Protein AF-A0A4V0XSJ4-F1 (afdb_monomer)

pLDDT: mean 84.78, std 9.89, range [51.81, 94.06]

Secondary structure (DSSP, 8-state):
-GGGHHHHHHHHHHHHHHHHHHHHHHHHHHTS---HHHHHHHHHHHHHHHHHHHHHHHHHHHHHHHHHHHHHHHHHHHHHHHHHHHTT--

Structure (mmCIF, N/CA/C/O backbone):
data_AF-A0A4V0XSJ4-F1
#
_entry.id   AF-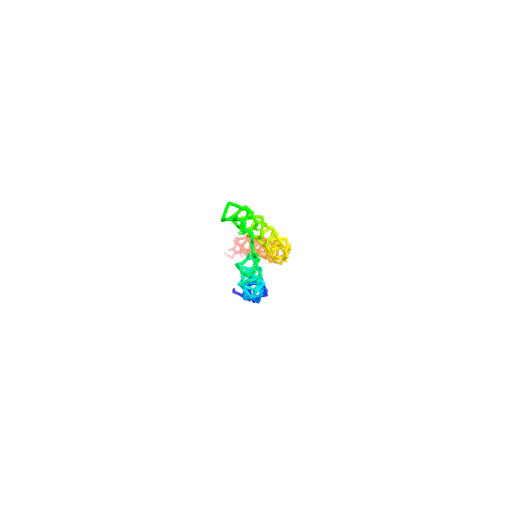A0A4V0XSJ4-F1
#
loop_
_atom_site.group_PDB
_atom_site.id
_atom_site.type_symbol
_atom_site.label_atom_id
_atom_site.label_alt_id
_atom_site.label_comp_id
_atom_site.label_asym_id
_atom_site.label_entity_id
_atom_site.label_seq_id
_atom_site.pdbx_PDB_ins_code
_atom_site.Cartn_x
_atom_site.Cartn_y
_atom_site.Cartn_z
_atom_site.occupancy
_atom_site.B_iso_or_equiv
_atom_site.auth_seq_id
_atom_site.auth_comp_id
_atom_site.auth_asym_id
_atom_site.auth_atom_id
_atom_site.pdbx_PDB_model_num
ATOM 1 N N . MET A 1 1 ? 2.204 -2.743 -21.070 1.00 52.97 1 MET A N 1
ATOM 2 C CA . MET A 1 1 ? 1.277 -3.192 -19.995 1.00 52.97 1 MET A CA 1
ATOM 3 C C . MET A 1 1 ? 1.845 -4.280 -19.074 1.00 52.97 1 MET A C 1
ATOM 5 O O .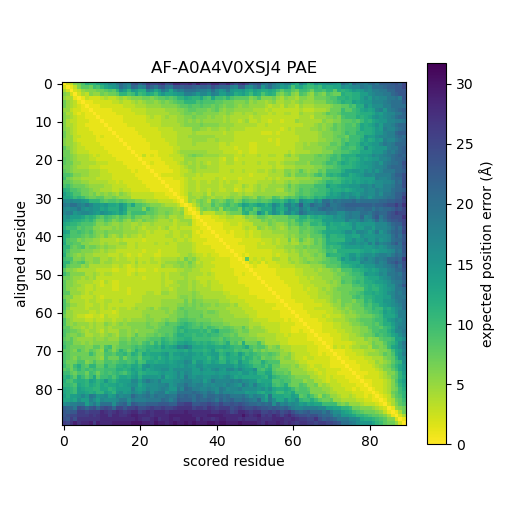 MET A 1 1 ? 1.468 -4.318 -17.911 1.00 52.97 1 MET A O 1
ATOM 9 N N . ARG A 1 2 ? 2.740 -5.173 -19.534 1.00 60.59 2 ARG A N 1
ATOM 10 C CA . ARG A 1 2 ? 3.218 -6.328 -18.740 1.00 60.59 2 ARG A CA 1
ATOM 11 C C . ARG A 1 2 ? 3.999 -5.938 -17.467 1.00 60.59 2 ARG A C 1
ATOM 13 O O . ARG A 1 2 ? 3.863 -6.619 -16.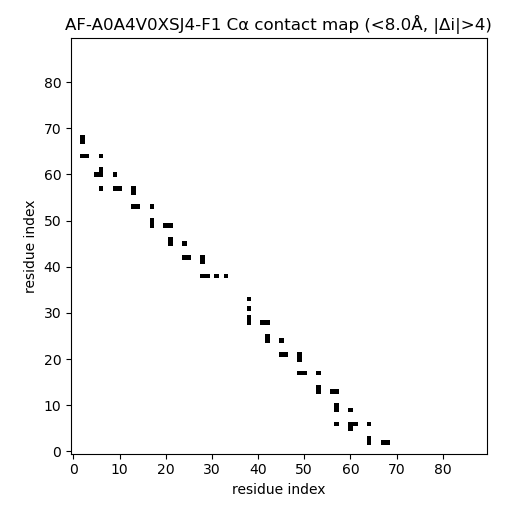459 1.00 60.59 2 ARG A O 1
ATOM 20 N N . HIS A 1 3 ? 4.712 -4.809 -17.484 1.00 65.69 3 HIS A N 1
ATOM 21 C CA . HIS A 1 3 ? 5.506 -4.299 -16.350 1.00 65.69 3 HIS A CA 1
ATOM 22 C C . HIS A 1 3 ? 4.674 -3.739 -15.186 1.00 65.69 3 HIS A C 1
ATOM 24 O O . HIS A 1 3 ? 5.180 -3.648 -14.075 1.00 65.69 3 HIS A O 1
ATOM 30 N N . PHE A 1 4 ? 3.397 -3.418 -15.419 1.00 72.94 4 PHE A N 1
ATOM 31 C CA . PHE A 1 4 ? 2.497 -2.881 -14.392 1.00 72.94 4 PHE A CA 1
ATOM 32 C C . PHE A 1 4 ? 1.586 -3.941 -13.767 1.00 72.94 4 PHE A C 1
ATOM 34 O O . PHE A 1 4 ? 0.923 -3.663 -12.776 1.00 72.94 4 PHE A O 1
ATOM 41 N N . LYS A 1 5 ? 1.563 -5.172 -14.299 1.00 78.25 5 LYS A N 1
ATOM 42 C CA . LYS A 1 5 ? 0.703 -6.240 -13.764 1.00 78.25 5 LYS A CA 1
ATOM 43 C C . LYS A 1 5 ? 1.056 -6.581 -12.317 1.00 78.25 5 LYS A C 1
ATOM 45 O O . LYS A 1 5 ? 0.168 -6.706 -11.488 1.00 78.25 5 LYS A O 1
ATOM 50 N N . LEU A 1 6 ? 2.350 -6.689 -12.018 1.00 79.88 6 LEU A N 1
ATOM 51 C CA . LEU A 1 6 ? 2.843 -7.039 -10.688 1.00 79.88 6 LEU A CA 1
ATOM 52 C C . LEU A 1 6 ? 2.497 -5.977 -9.623 1.00 79.88 6 LEU A C 1
ATOM 54 O O . LEU A 1 6 ? 1.878 -6.350 -8.628 1.00 79.88 6 LEU A O 1
ATOM 58 N N . PRO A 1 7 ? 2.793 -4.671 -9.818 1.00 84.19 7 PRO A N 1
ATOM 59 C CA . PRO A 1 7 ? 2.377 -3.652 -8.856 1.00 84.19 7 PRO A CA 1
ATOM 60 C C . PRO A 1 7 ? 0.853 -3.518 -8.763 1.00 84.19 7 PRO A C 1
ATOM 62 O O . PRO A 1 7 ? 0.349 -3.309 -7.664 1.00 84.19 7 PRO A O 1
ATOM 65 N N . LEU A 1 8 ? 0.097 -3.698 -9.855 1.00 86.62 8 LEU A N 1
ATOM 66 C CA . LEU A 1 8 ? -1.372 -3.661 -9.811 1.00 86.62 8 LEU A CA 1
ATOM 67 C C . LEU A 1 8 ? -1.961 -4.805 -8.978 1.00 86.62 8 LEU A C 1
ATOM 69 O O . LEU A 1 8 ? -2.822 -4.559 -8.139 1.00 86.62 8 LEU A O 1
ATOM 73 N N . ILE A 1 9 ? -1.480 -6.036 -9.168 1.00 88.69 9 ILE A N 1
ATOM 74 C CA . ILE A 1 9 ? -1.925 -7.199 -8.387 1.00 88.69 9 ILE A CA 1
ATOM 75 C C . ILE A 1 9 ? -1.553 -7.024 -6.913 1.00 88.69 9 ILE A C 1
ATOM 77 O O . ILE A 1 9 ? -2.401 -7.225 -6.048 1.00 88.69 9 ILE A O 1
ATOM 81 N N . ALA A 1 10 ? -0.319 -6.598 -6.623 1.00 86.88 10 ALA A N 1
ATOM 82 C CA . ALA A 1 10 ? 0.110 -6.317 -5.255 1.00 86.88 10 ALA A CA 1
ATOM 8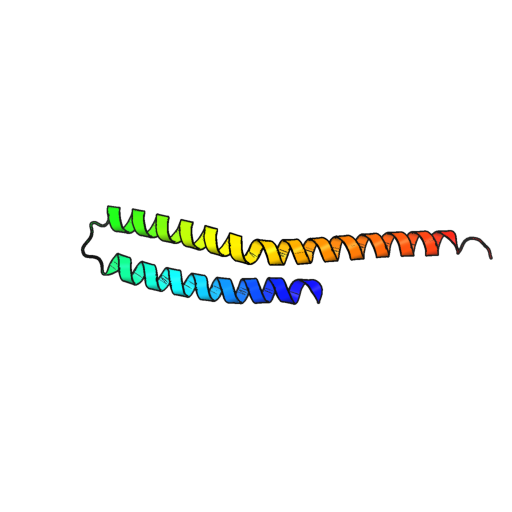3 C C . ALA A 1 10 ? -0.783 -5.252 -4.600 1.00 86.88 10 ALA A C 1
ATOM 85 O O . ALA A 1 10 ? -1.265 -5.452 -3.490 1.00 86.88 10 ALA A O 1
ATOM 86 N N . THR A 1 11 ? -1.077 -4.165 -5.320 1.00 90.00 11 THR A N 1
ATOM 87 C CA . THR A 1 11 ? -1.975 -3.099 -4.852 1.00 90.00 11 THR A CA 1
ATOM 88 C C . THR A 1 11 ? -3.371 -3.644 -4.555 1.00 90.00 11 THR A C 1
ATOM 90 O O . THR A 1 11 ? -3.901 -3.385 -3.481 1.00 90.00 11 THR A O 1
ATOM 93 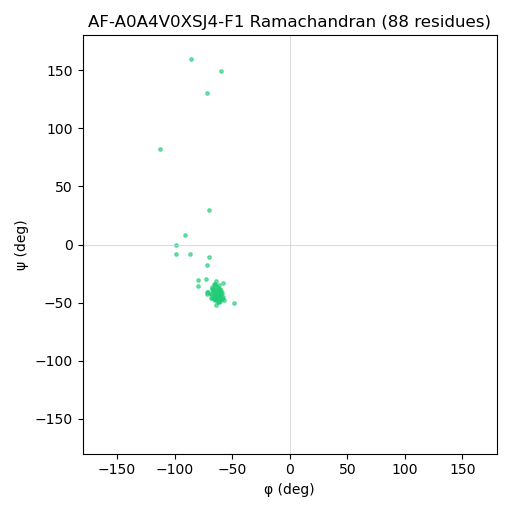N N . ALA A 1 12 ? -3.947 -4.447 -5.456 1.00 91.12 12 ALA A N 1
ATOM 94 C CA . ALA A 1 12 ? -5.275 -5.031 -5.271 1.00 91.12 12 ALA A CA 1
ATOM 95 C C . ALA A 1 12 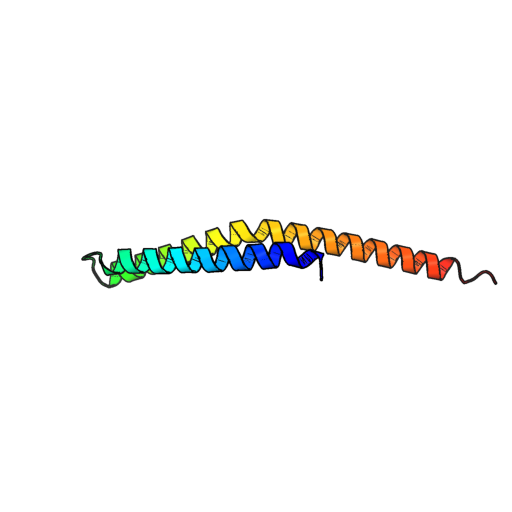? -5.343 -5.952 -4.040 1.00 91.12 12 ALA A C 1
ATOM 97 O O . ALA A 1 12 ? -6.255 -5.822 -3.226 1.00 91.12 12 ALA A O 1
ATOM 98 N N . ILE A 1 13 ? -4.359 -6.841 -3.868 1.00 92.50 13 ILE A N 1
ATOM 99 C CA . ILE A 1 13 ? -4.292 -7.755 -2.717 1.00 92.50 13 ILE A CA 1
ATOM 100 C C . ILE A 1 13 ? -4.156 -6.965 -1.413 1.00 92.50 13 ILE A C 1
ATOM 102 O O . ILE A 1 13 ? -4.917 -7.186 -0.472 1.00 92.50 13 ILE A O 1
ATOM 106 N N . VAL A 1 14 ? -3.212 -6.021 -1.359 1.00 91.88 14 VAL A N 1
ATOM 107 C CA . VAL A 1 14 ? -2.972 -5.210 -0.158 1.00 91.88 14 VAL A CA 1
ATOM 108 C C . VAL A 1 14 ? -4.200 -4.368 0.182 1.00 91.88 14 VAL A C 1
ATOM 110 O O . VAL A 1 14 ? -4.538 -4.248 1.354 1.00 91.88 14 VAL A O 1
ATOM 113 N N . PHE A 1 15 ? -4.909 -3.838 -0.815 1.00 92.00 15 PHE A N 1
ATOM 114 C CA . PHE A 1 15 ? -6.121 -3.055 -0.594 1.00 92.00 15 PHE A CA 1
ATOM 115 C C . PHE A 1 15 ? -7.251 -3.891 0.019 1.00 92.00 15 PHE A C 1
ATOM 117 O O . PHE A 1 15 ? -7.872 -3.466 0.992 1.00 92.00 15 PHE A O 1
ATOM 124 N N . VAL A 1 16 ? -7.475 -5.112 -0.478 1.00 93.88 16 VAL A N 1
ATOM 125 C CA . VAL A 1 16 ? -8.461 -6.040 0.106 1.00 93.88 16 VAL A CA 1
ATOM 126 C C . VAL A 1 16 ? -8.099 -6.386 1.553 1.00 93.88 16 VAL A C 1
ATOM 128 O O . VAL A 1 16 ? -8.962 -6.345 2.432 1.00 93.88 16 VAL A O 1
ATOM 131 N N . LEU A 1 17 ? -6.822 -6.668 1.829 1.00 92.62 17 LEU A N 1
ATOM 132 C CA . LEU A 1 17 ? -6.349 -6.932 3.191 1.00 92.62 17 LEU A CA 1
ATOM 133 C C . LEU A 1 17 ? -6.513 -5.709 4.104 1.00 92.62 17 LEU A C 1
ATOM 135 O O . LEU A 1 17 ? -6.951 -5.854 5.244 1.00 92.62 17 LEU A O 1
ATOM 139 N N . ALA A 1 18 ? -6.217 -4.508 3.606 1.00 91.50 18 ALA A N 1
ATOM 140 C CA . ALA A 1 18 ? -6.368 -3.260 4.347 1.00 91.50 18 ALA A CA 1
ATOM 141 C C . ALA A 1 18 ? -7.824 -2.994 4.738 1.00 91.50 18 ALA A C 1
ATOM 143 O O . ALA A 1 18 ? -8.088 -2.626 5.881 1.00 91.50 18 ALA A O 1
ATOM 144 N N . ILE A 1 19 ? -8.768 -3.240 3.823 1.00 92.25 19 ILE A N 1
ATOM 145 C CA . ILE A 1 19 ? -10.203 -3.168 4.120 1.00 92.25 19 ILE A CA 1
ATOM 146 C C . ILE A 1 19 ? -10.563 -4.184 5.206 1.00 92.25 19 ILE A C 1
ATOM 148 O O . ILE A 1 19 ? -11.222 -3.821 6.177 1.00 92.25 19 ILE A O 1
ATOM 152 N N . GLY A 1 20 ? -10.096 -5.432 5.089 1.00 92.44 20 GLY A N 1
ATOM 153 C CA . GLY A 1 20 ? -10.346 -6.469 6.094 1.00 92.44 20 GLY A CA 1
ATOM 154 C C . GLY A 1 20 ? -9.860 -6.072 7.492 1.00 92.44 20 GLY A C 1
ATOM 155 O O . GLY A 1 20 ? -10.617 -6.157 8.461 1.00 92.44 20 GLY A O 1
ATOM 156 N N . VAL A 1 21 ? -8.626 -5.571 7.594 1.00 92.12 21 VAL A N 1
ATOM 157 C CA . VAL A 1 21 ? -8.042 -5.085 8.856 1.00 92.12 21 VAL A CA 1
ATOM 158 C C . VAL A 1 21 ? -8.784 -3.854 9.377 1.00 92.12 21 VAL A C 1
ATOM 160 O O . VAL A 1 21 ? -9.077 -3.785 10.570 1.00 92.12 21 VAL A O 1
ATOM 163 N N . GLY A 1 22 ? -9.127 -2.907 8.503 1.00 89.94 22 GLY A N 1
ATOM 164 C CA . GLY A 1 22 ? -9.869 -1.700 8.860 1.00 89.94 22 GLY A CA 1
ATOM 165 C C . GLY A 1 22 ? -11.250 -2.019 9.431 1.00 89.94 22 GLY A C 1
ATOM 166 O O . GLY A 1 22 ? -11.582 -1.567 10.525 1.00 89.94 22 GLY A O 1
ATOM 167 N N . VAL A 1 23 ? -12.026 -2.864 8.748 1.00 92.12 23 VAL A N 1
ATOM 168 C CA . VAL A 1 23 ? -13.353 -3.307 9.207 1.00 92.12 23 VAL A CA 1
ATOM 169 C C . VAL A 1 23 ? -13.246 -4.058 10.532 1.00 92.12 23 VAL A C 1
ATOM 171 O O . VAL A 1 23 ? -13.978 -3.754 11.474 1.00 92.12 23 VAL A O 1
ATOM 174 N N . PHE A 1 24 ? -12.307 -4.999 10.652 1.00 93.12 24 PHE A N 1
ATOM 175 C CA . PHE A 1 24 ? -12.101 -5.742 11.895 1.00 93.12 24 PHE A CA 1
ATOM 176 C C . PHE A 1 24 ? -11.704 -4.828 13.066 1.00 93.12 24 PHE A C 1
ATOM 178 O O . PHE A 1 24 ? -12.220 -4.969 14.179 1.00 93.12 24 PHE A O 1
ATOM 185 N N . GLY A 1 25 ? -10.817 -3.861 12.815 1.00 90.25 25 GLY A N 1
ATOM 186 C CA . GLY A 1 25 ? -10.401 -2.862 13.794 1.00 90.25 25 GLY A CA 1
ATOM 187 C C . GLY A 1 25 ? -11.556 -1.966 14.236 1.00 90.25 25 GLY A C 1
ATOM 188 O O . GLY A 1 25 ? -11.740 -1.764 15.436 1.00 90.25 25 GLY A O 1
ATOM 189 N N . LEU A 1 26 ? -12.389 -1.505 13.299 1.00 89.44 26 LEU A N 1
ATOM 190 C CA . LEU A 1 26 ? -13.586 -0.719 13.604 1.00 89.44 26 LEU A CA 1
ATOM 191 C C . LEU A 1 26 ? -14.593 -1.511 14.445 1.00 89.44 26 LEU A C 1
ATOM 193 O O . LEU A 1 26 ? -15.070 -0.985 15.444 1.00 89.44 26 LEU A O 1
ATOM 197 N N . ILE A 1 27 ? -14.850 -2.785 14.127 1.00 92.12 27 ILE A N 1
ATOM 198 C CA . ILE A 1 27 ? -15.729 -3.652 14.936 1.00 92.12 27 ILE A CA 1
ATOM 199 C C . ILE A 1 27 ? -15.202 -3.782 16.374 1.00 92.12 27 ILE A C 1
ATOM 201 O O . ILE A 1 27 ? -15.974 -3.739 17.334 1.00 92.12 27 ILE A O 1
ATOM 205 N N . LYS A 1 28 ? -13.883 -3.928 16.550 1.00 90.88 28 LYS A N 1
ATOM 206 C CA . LYS A 1 28 ? -13.257 -3.980 17.881 1.00 90.88 28 LYS A CA 1
ATOM 207 C C . LYS A 1 28 ? -13.360 -2.657 18.640 1.00 90.88 28 LYS A C 1
ATOM 209 O O . LYS A 1 28 ? -13.570 -2.683 19.851 1.00 90.88 28 LYS A O 1
ATOM 214 N N . ILE A 1 29 ? -13.207 -1.523 17.958 1.00 88.06 29 ILE A N 1
ATOM 215 C CA . ILE A 1 29 ? -13.352 -0.192 18.562 1.00 88.06 29 ILE A CA 1
ATOM 216 C C . ILE A 1 29 ? -14.810 0.054 18.949 1.00 88.06 29 ILE A C 1
ATOM 218 O O . ILE A 1 29 ? -15.076 0.527 20.054 1.00 88.06 29 ILE A O 1
ATOM 222 N N . ASP A 1 30 ? -15.755 -0.318 18.093 1.00 87.62 30 ASP A N 1
ATOM 223 C CA . ASP A 1 30 ? -17.176 -0.118 18.349 1.00 87.62 30 ASP A CA 1
ATOM 224 C C . ASP A 1 30 ? -17.679 -0.952 19.535 1.00 87.62 30 ASP A C 1
ATOM 226 O O . ASP A 1 30 ? -18.357 -0.436 20.424 1.00 87.62 30 ASP A O 1
ATOM 230 N N . ARG A 1 31 ? -17.238 -2.212 19.634 1.00 89.50 31 ARG A N 1
ATOM 231 C CA . ARG A 1 31 ? -17.529 -3.075 20.790 1.00 89.50 31 ARG A CA 1
ATOM 232 C C . ARG A 1 31 ? -16.818 -2.657 22.075 1.00 89.50 31 ARG A C 1
ATOM 234 O O . ARG A 1 31 ? -17.127 -3.196 23.136 1.00 89.50 31 ARG A O 1
ATOM 241 N N . SER A 1 32 ? -15.861 -1.732 22.015 1.00 81.62 32 SER A N 1
ATOM 242 C CA . SER A 1 32 ? -15.267 -1.192 23.234 1.00 81.62 32 SER A CA 1
ATOM 243 C C . SER A 1 32 ? -16.288 -0.282 23.923 1.00 81.62 32 SER A C 1
ATOM 245 O O . SER A 1 32 ? -16.871 0.595 23.288 1.00 81.62 32 SER A O 1
ATOM 247 N N . GLY A 1 33 ? -16.515 -0.466 25.226 1.00 82.06 33 GLY A N 1
ATOM 248 C CA . GLY A 1 33 ? -17.418 0.376 26.030 1.00 82.06 33 GLY A CA 1
ATOM 249 C C . GLY A 1 33 ? -16.894 1.799 26.276 1.00 82.06 33 GLY A C 1
ATOM 250 O O . GLY A 1 33 ? -17.139 2.365 27.334 1.00 82.06 33 GLY A O 1
ATOM 251 N N . LYS A 1 34 ? -16.103 2.343 25.346 1.00 83.75 34 LYS A N 1
ATOM 252 C CA . LYS A 1 34 ? -15.433 3.643 25.441 1.00 83.75 34 LYS A CA 1
ATOM 253 C C . LYS A 1 34 ? -16.325 4.785 24.988 1.00 83.75 34 LYS A C 1
ATOM 255 O O . LYS A 1 34 ? -17.271 4.583 24.225 1.00 83.75 34 LYS A O 1
ATOM 260 N N . SER A 1 35 ? -15.973 5.991 25.430 1.00 86.69 35 SER A N 1
ATOM 261 C CA . SER A 1 35 ? -16.655 7.218 25.022 1.00 86.69 35 SER A CA 1
ATOM 262 C C . SER A 1 35 ? -16.582 7.412 23.502 1.00 86.69 35 SER A C 1
ATOM 264 O O . SER A 1 35 ? -15.607 7.028 22.851 1.00 86.69 35 SER A O 1
ATOM 266 N N . ASN A 1 36 ? -17.603 8.049 22.925 1.00 86.00 36 ASN A N 1
ATOM 267 C CA . ASN A 1 36 ? -17.683 8.303 21.485 1.00 86.00 36 ASN A CA 1
ATOM 268 C C . ASN A 1 36 ? -16.485 9.115 20.956 1.00 86.00 36 ASN A C 1
ATOM 270 O O . ASN A 1 36 ? -16.042 8.887 19.830 1.00 86.00 36 ASN A O 1
ATOM 274 N N . GLN A 1 37 ? -15.931 10.025 21.768 1.00 86.12 37 GLN A N 1
ATOM 275 C CA . GLN A 1 37 ? -14.719 10.771 21.410 1.00 86.12 37 GLN A CA 1
ATOM 276 C C . GLN A 1 37 ? -13.492 9.855 21.300 1.00 86.12 37 GLN A C 1
ATOM 278 O O . GLN A 1 37 ? -12.803 9.889 20.284 1.00 86.12 37 GLN A O 1
ATOM 283 N N . GLU A 1 38 ? -13.270 8.968 22.274 1.00 86.69 38 GLU A N 1
ATOM 284 C CA . GLU A 1 38 ? -12.138 8.029 22.249 1.00 86.69 38 GLU A CA 1
ATOM 285 C C . GLU A 1 38 ? -12.242 7.017 21.099 1.00 86.69 38 GLU A C 1
ATOM 287 O O . GLU A 1 38 ? -11.230 6.604 20.528 1.00 86.69 38 GLU A O 1
ATOM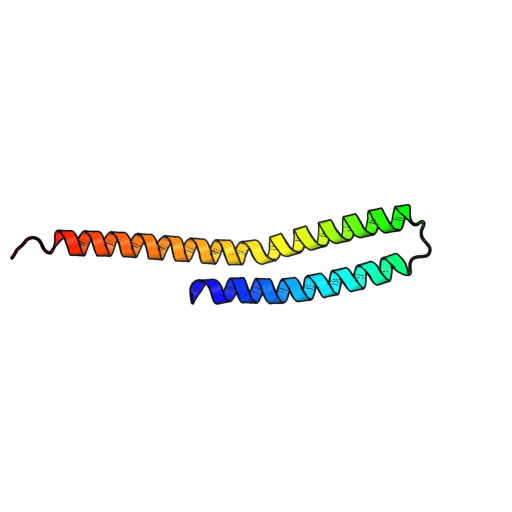 292 N N . LYS A 1 39 ? -13.465 6.595 20.745 1.00 85.81 39 LYS A N 1
ATOM 293 C CA . LYS A 1 39 ? -13.697 5.726 19.583 1.00 85.81 39 LYS A CA 1
ATOM 294 C C . LYS A 1 39 ? -13.290 6.417 18.285 1.00 85.81 39 LYS A C 1
ATOM 296 O O . LYS A 1 39 ? -12.651 5.787 17.445 1.00 85.81 39 LYS A O 1
ATOM 301 N N . LYS A 1 40 ? -13.627 7.701 18.138 1.00 88.62 40 LYS A N 1
ATOM 302 C CA . LYS A 1 40 ? -13.287 8.494 16.953 1.00 88.62 40 LYS A CA 1
ATOM 303 C C . LYS A 1 40 ? -11.775 8.672 16.817 1.00 88.62 40 LYS A C 1
ATOM 305 O O . LYS A 1 40 ? -11.234 8.370 15.761 1.00 88.62 40 LYS A O 1
ATOM 310 N N . GLU A 1 41 ? -11.098 9.051 17.899 1.00 90.31 41 GLU A N 1
ATOM 311 C CA . GLU A 1 41 ? -9.639 9.220 17.917 1.00 90.31 41 GLU A CA 1
ATOM 312 C C . GLU A 1 41 ? -8.909 7.910 17.579 1.00 90.31 41 GLU A C 1
ATOM 314 O O . GLU A 1 41 ? -7.987 7.878 16.764 1.00 90.31 41 GLU A O 1
ATOM 319 N N . ARG A 1 42 ? -9.377 6.780 18.128 1.00 87.56 42 ARG A N 1
ATOM 320 C CA . ARG A 1 42 ? -8.825 5.456 17.806 1.00 87.56 42 ARG A CA 1
ATOM 321 C C . ARG A 1 42 ? -9.099 5.026 16.374 1.00 87.56 42 ARG A C 1
ATOM 323 O O . ARG A 1 42 ? -8.236 4.393 15.776 1.00 87.56 42 ARG A O 1
ATOM 330 N N . ALA A 1 43 ? -10.277 5.326 15.835 1.00 88.25 43 ALA A N 1
ATOM 331 C CA . ALA A 1 43 ? -10.610 5.019 14.448 1.00 88.25 43 ALA A CA 1
ATOM 332 C C . ALA A 1 43 ? -9.741 5.831 13.477 1.00 88.25 43 ALA A C 1
ATOM 334 O O . ALA A 1 43 ? -9.284 5.294 12.471 1.00 88.25 43 ALA A O 1
ATOM 335 N N . GLU A 1 44 ? -9.462 7.090 13.808 1.00 90.00 44 GLU A N 1
ATOM 336 C CA . GLU A 1 44 ? -8.596 7.968 13.024 1.00 90.00 44 GLU A CA 1
ATOM 337 C C . GLU A 1 44 ? -7.135 7.497 13.057 1.00 90.00 44 GLU A C 1
ATOM 339 O O . GLU A 1 44 ? -6.516 7.334 12.004 1.00 90.00 44 GLU A O 1
ATOM 344 N N . LEU A 1 45 ? -6.617 7.145 14.239 1.00 91.88 45 LEU A N 1
ATOM 345 C CA . LEU A 1 45 ? -5.293 6.529 14.390 1.00 91.88 45 LEU A CA 1
ATOM 346 C C . LEU A 1 45 ? -5.183 5.184 13.660 1.00 91.88 45 LEU A C 1
ATOM 348 O O . LEU A 1 45 ? -4.175 4.917 13.005 1.00 91.88 45 LEU A O 1
ATOM 352 N N . LEU A 1 46 ? -6.218 4.341 13.741 1.00 90.38 46 LEU A N 1
ATOM 353 C CA . LEU A 1 46 ? -6.276 3.070 13.018 1.00 90.38 46 LEU A CA 1
ATOM 354 C C . LEU A 1 46 ? -6.238 3.315 11.504 1.00 90.38 46 LEU A C 1
ATOM 356 O O . LEU A 1 46 ? -5.440 2.696 10.805 1.00 90.38 46 LEU A O 1
ATOM 360 N N . GLY A 1 47 ? -7.062 4.239 11.005 1.00 88.38 47 GLY A N 1
ATOM 361 C CA . GLY A 1 47 ? -7.111 4.605 9.592 1.00 88.38 47 GLY A CA 1
ATOM 362 C C . GLY A 1 47 ? -5.777 5.148 9.083 1.00 88.38 47 GLY A C 1
ATOM 363 O O . GLY A 1 47 ? -5.263 4.661 8.076 1.00 88.38 47 GLY A O 1
ATOM 364 N N . GLY A 1 48 ? -5.174 6.094 9.807 1.00 90.94 48 GLY A N 1
ATOM 365 C CA . GLY A 1 48 ? -3.870 6.666 9.463 1.00 90.94 48 GLY A CA 1
ATOM 366 C C . GLY A 1 48 ? -2.742 5.633 9.490 1.00 90.94 48 GLY A C 1
ATOM 367 O O . GLY A 1 48 ? -1.916 5.583 8.573 1.00 90.94 48 GLY A O 1
ATOM 368 N N . GLY A 1 49 ? -2.737 4.754 10.496 1.00 92.19 49 GLY A N 1
ATOM 369 C CA . GLY A 1 49 ? -1.769 3.665 10.616 1.00 92.19 49 GLY A CA 1
ATOM 370 C C . GLY A 1 49 ? -1.879 2.653 9.475 1.00 92.19 49 GLY A C 1
ATOM 371 O O . GLY A 1 49 ? -0.875 2.324 8.841 1.00 92.19 49 GLY A O 1
ATOM 372 N N . VAL A 1 50 ? -3.100 2.207 9.159 1.00 92.19 50 VAL A N 1
ATOM 373 C CA . VAL A 1 50 ? -3.356 1.283 8.043 1.00 92.19 50 VAL A CA 1
ATOM 374 C C . VAL A 1 50 ? -2.966 1.923 6.711 1.00 92.19 50 VAL A C 1
ATOM 376 O O . VAL A 1 50 ? -2.266 1.288 5.926 1.00 92.19 50 VAL A O 1
ATOM 379 N N . ALA A 1 51 ? -3.338 3.182 6.463 1.00 89.69 51 ALA A N 1
ATOM 380 C CA . ALA A 1 51 ? -2.984 3.883 5.228 1.00 89.69 51 ALA A CA 1
ATOM 381 C C . ALA A 1 51 ? -1.462 4.003 5.047 1.00 89.69 51 ALA A C 1
ATOM 383 O O . ALA A 1 51 ? -0.935 3.712 3.972 1.00 89.69 51 ALA A O 1
ATOM 384 N N . THR A 1 52 ? -0.744 4.361 6.113 1.00 94.06 52 THR A N 1
ATOM 385 C CA . THR A 1 52 ? 0.722 4.473 6.091 1.00 94.06 52 THR A CA 1
ATOM 386 C C . THR A 1 52 ? 1.377 3.126 5.792 1.00 94.06 52 THR A C 1
ATOM 388 O O . THR A 1 52 ? 2.253 3.041 4.930 1.00 94.06 52 THR A O 1
ATOM 391 N N . LEU A 1 53 ? 0.919 2.060 6.455 1.00 91.62 53 LEU A N 1
ATOM 392 C CA . LEU A 1 53 ? 1.426 0.703 6.255 1.00 91.62 53 LEU A CA 1
ATOM 393 C C . LEU A 1 53 ? 1.204 0.223 4.813 1.00 91.62 53 LEU A C 1
ATOM 395 O O . LEU A 1 53 ? 2.118 -0.293 4.173 1.00 91.62 53 LEU A O 1
ATOM 399 N N . VAL A 1 54 ? -0.003 0.432 4.287 1.00 92.12 54 VAL A N 1
ATOM 400 C CA . VAL A 1 54 ? -0.38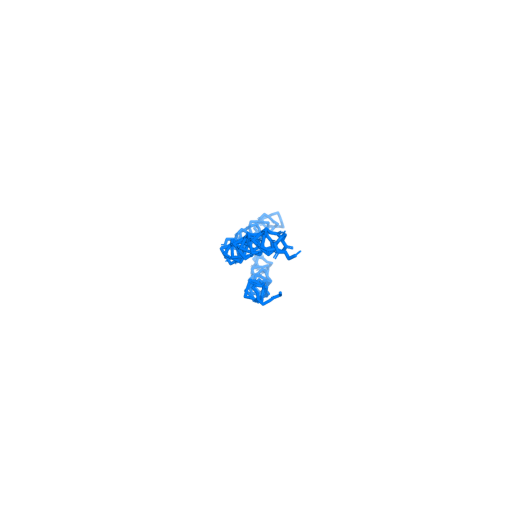0 0.074 2.913 1.00 92.12 54 VAL A CA 1
ATOM 401 C C . VAL A 1 54 ? 0.513 0.784 1.901 1.00 92.12 54 VAL A C 1
ATOM 403 O O . VAL A 1 54 ? 1.058 0.136 1.004 1.00 92.12 54 VAL A O 1
ATOM 406 N N . CYS A 1 55 ? 0.721 2.092 2.072 1.00 91.12 55 CYS A N 1
ATOM 407 C CA . CYS A 1 55 ? 1.624 2.866 1.227 1.00 91.12 55 CYS A CA 1
ATOM 408 C C . CYS A 1 55 ? 3.053 2.317 1.277 1.00 91.12 55 CYS A C 1
ATOM 410 O O . CYS A 1 55 ? 3.648 2.103 0.224 1.00 91.12 55 CYS A O 1
ATOM 412 N N . PHE A 1 56 ? 3.581 2.016 2.466 1.00 93.56 56 PHE A N 1
ATOM 413 C CA . PHE A 1 56 ? 4.926 1.453 2.623 1.00 93.56 56 PHE A CA 1
ATOM 414 C C . PHE A 1 56 ? 5.105 0.104 1.919 1.00 93.56 56 PHE A C 1
ATOM 416 O O . PHE A 1 56 ? 6.158 -0.148 1.336 1.00 93.56 56 PHE A O 1
ATOM 423 N N . ILE A 1 57 ? 4.081 -0.751 1.941 1.00 90.38 57 ILE A N 1
ATOM 424 C CA . ILE A 1 57 ? 4.121 -2.066 1.290 1.00 90.38 57 ILE A CA 1
ATOM 425 C C . ILE A 1 57 ? 4.057 -1.926 -0.236 1.00 90.38 57 ILE A C 1
ATOM 427 O O . ILE A 1 57 ? 4.783 -2.615 -0.947 1.00 90.38 57 ILE A O 1
ATOM 431 N N . ILE A 1 58 ? 3.201 -1.044 -0.756 1.00 90.00 58 ILE A N 1
ATOM 432 C CA . ILE A 1 58 ? 2.945 -0.909 -2.200 1.00 90.00 58 ILE A CA 1
ATOM 433 C C . ILE A 1 58 ? 4.046 -0.106 -2.910 1.00 90.00 58 ILE A C 1
ATOM 435 O O . ILE A 1 58 ? 4.416 -0.418 -4.047 1.00 90.00 58 ILE A O 1
ATOM 439 N N . PHE A 1 59 ? 4.591 0.912 -2.246 1.00 91.69 59 PHE A N 1
ATOM 440 C CA . PHE A 1 59 ? 5.603 1.825 -2.777 1.00 91.69 59 PHE A CA 1
ATOM 441 C C . PHE A 1 59 ? 6.805 1.151 -3.474 1.00 91.69 59 PHE A C 1
ATOM 443 O O . PHE A 1 59 ? 7.089 1.518 -4.621 1.00 91.69 59 PHE A O 1
ATOM 450 N N . PRO A 1 60 ? 7.496 0.149 -2.888 1.00 89.12 60 PRO A N 1
ATOM 451 C CA . PRO A 1 60 ? 8.646 -0.485 -3.539 1.00 89.12 60 PRO A CA 1
ATOM 452 C C . PRO A 1 60 ? 8.289 -1.162 -4.870 1.00 89.12 60 PRO A C 1
ATOM 454 O O . PRO A 1 60 ? 9.074 -1.101 -5.820 1.00 89.12 60 PRO A O 1
ATOM 457 N N . PHE A 1 61 ? 7.092 -1.748 -4.991 1.00 88.12 61 PHE A N 1
ATOM 458 C CA . PHE A 1 61 ? 6.647 -2.389 -6.233 1.00 88.12 61 PHE A CA 1
ATOM 459 C C . PHE A 1 61 ? 6.444 -1.375 -7.360 1.00 88.12 61 PHE A C 1
ATOM 461 O O . PHE A 1 61 ? 6.801 -1.640 -8.512 1.00 88.12 61 PHE A O 1
ATOM 468 N N . TRP A 1 62 ? 5.902 -0.201 -7.033 1.00 87.62 62 TRP A N 1
ATOM 469 C CA . TRP A 1 62 ? 5.698 0.873 -8.001 1.00 87.62 62 TRP A CA 1
ATOM 470 C C . TRP A 1 62 ? 7.004 1.541 -8.414 1.00 87.62 62 TRP A C 1
ATOM 472 O O . TRP A 1 62 ? 7.204 1.768 -9.608 1.00 87.62 62 TRP A O 1
ATOM 482 N N . ILE A 1 63 ? 7.924 1.784 -7.475 1.00 89.50 63 ILE A N 1
ATOM 483 C CA . ILE A 1 63 ? 9.258 2.306 -7.804 1.00 89.50 63 ILE A CA 1
ATOM 484 C C . ILE A 1 63 ? 10.002 1.356 -8.736 1.00 89.50 63 ILE A C 1
ATOM 486 O O . ILE A 1 63 ? 10.552 1.790 -9.751 1.00 89.50 63 ILE A O 1
ATOM 490 N N . PHE A 1 64 ? 9.998 0.059 -8.431 1.00 86.69 64 PHE A N 1
ATOM 491 C CA . PHE A 1 64 ? 10.691 -0.924 -9.254 1.00 86.69 64 PHE A CA 1
ATOM 492 C C . PHE A 1 64 ? 10.128 -0.972 -10.683 1.00 86.69 64 PHE A C 1
ATOM 494 O O . PHE A 1 64 ? 10.881 -0.968 -11.663 1.00 86.69 64 PHE A O 1
ATOM 501 N N . ALA A 1 65 ? 8.799 -0.953 -10.819 1.00 85.38 65 ALA A N 1
ATOM 502 C CA . ALA A 1 65 ? 8.143 -0.909 -12.121 1.00 85.38 65 ALA A CA 1
ATOM 503 C C . ALA A 1 65 ? 8.458 0.388 -12.887 1.00 85.38 65 ALA A C 1
ATOM 505 O O . ALA A 1 65 ? 8.805 0.330 -14.070 1.00 85.38 65 ALA A O 1
ATOM 506 N N . ALA A 1 66 ? 8.405 1.543 -12.218 1.00 85.31 66 ALA A N 1
ATOM 507 C CA . ALA A 1 66 ? 8.708 2.841 -12.817 1.00 85.31 66 ALA A CA 1
ATOM 508 C C . ALA A 1 66 ? 10.161 2.923 -13.312 1.00 85.31 66 ALA A C 1
ATOM 510 O O . ALA A 1 66 ? 10.411 3.370 -14.434 1.00 85.31 66 ALA A O 1
ATOM 511 N N . ALA A 1 67 ? 11.117 2.417 -12.526 1.00 87.69 67 ALA A N 1
ATOM 512 C CA . ALA A 1 67 ? 12.525 2.365 -12.911 1.00 87.69 67 ALA A CA 1
ATOM 513 C C . ALA A 1 67 ? 12.747 1.511 -14.171 1.00 87.69 67 ALA A C 1
ATOM 515 O O . ALA A 1 67 ? 13.499 1.906 -15.068 1.00 87.69 67 ALA A O 1
ATOM 516 N N . LYS A 1 68 ? 12.068 0.360 -14.275 1.00 84.31 68 LYS A N 1
ATOM 517 C CA . LYS A 1 68 ? 12.174 -0.526 -15.442 1.00 84.31 68 LYS A CA 1
ATOM 518 C C . LYS A 1 68 ? 11.613 0.122 -16.709 1.00 84.31 68 LYS A C 1
ATOM 520 O O . LYS A 1 68 ? 12.280 0.119 -17.740 1.00 84.31 68 LYS A O 1
ATOM 525 N N . VAL A 1 69 ? 10.447 0.758 -16.604 1.00 85.50 69 VAL A N 1
ATOM 526 C CA . VAL A 1 69 ? 9.830 1.497 -17.718 1.00 85.50 69 VAL A CA 1
ATOM 527 C C . VAL A 1 69 ? 10.711 2.668 -18.166 1.00 85.50 69 VAL A C 1
ATOM 529 O O . VAL A 1 69 ? 10.863 2.906 -19.364 1.00 85.50 69 VAL A O 1
ATOM 532 N N . GLY A 1 70 ? 11.346 3.373 -17.226 1.00 84.81 70 GLY A N 1
ATOM 533 C CA . GLY A 1 70 ? 12.295 4.442 -17.537 1.00 84.81 70 GLY A CA 1
ATOM 534 C C . GLY A 1 70 ? 13.492 3.962 -18.365 1.00 84.81 70 GLY A C 1
ATOM 535 O O . GLY A 1 70 ? 13.866 4.625 -19.333 1.00 84.81 70 GLY A O 1
ATOM 536 N N . LYS A 1 71 ? 14.061 2.796 -18.029 1.00 86.25 71 LYS A N 1
ATOM 537 C CA . LYS A 1 71 ? 15.169 2.188 -18.788 1.00 86.25 71 LYS A CA 1
ATOM 538 C C . LYS A 1 71 ? 14.747 1.779 -20.200 1.00 86.25 71 LYS A C 1
ATOM 540 O O . LYS A 1 71 ? 15.430 2.137 -21.155 1.00 86.25 71 LYS A O 1
ATOM 545 N N . GLU A 1 72 ? 13.609 1.101 -20.343 1.00 85.75 72 GLU A N 1
ATOM 546 C CA . GLU A 1 72 ? 13.088 0.673 -21.653 1.00 85.75 72 GLU A CA 1
ATOM 547 C C . GLU A 1 72 ? 12.822 1.865 -22.579 1.00 85.75 72 GLU A C 1
ATOM 549 O O . GLU A 1 72 ? 13.141 1.829 -23.767 1.00 85.75 72 GLU A O 1
ATOM 554 N N . ARG A 1 73 ? 12.302 2.965 -22.026 1.00 85.88 73 ARG A N 1
ATOM 555 C CA . ARG A 1 73 ? 12.032 4.183 -22.792 1.00 85.88 73 ARG A CA 1
ATOM 556 C C . ARG A 1 73 ? 13.315 4.871 -23.272 1.00 85.88 73 ARG A C 1
ATOM 558 O O . ARG A 1 73 ? 13.325 5.386 -24.385 1.00 85.88 73 ARG A O 1
ATOM 565 N N . ARG A 1 74 ? 14.393 4.860 -22.477 1.00 84.69 74 ARG A N 1
ATOM 566 C CA . ARG A 1 74 ? 15.710 5.384 -22.893 1.00 84.69 74 ARG A CA 1
ATOM 567 C C . ARG A 1 74 ? 16.341 4.520 -23.986 1.00 84.69 74 ARG A C 1
ATOM 569 O O . ARG A 1 74 ? 16.728 5.062 -25.014 1.00 84.69 74 ARG A O 1
ATOM 576 N N . ALA A 1 75 ? 16.326 3.197 -23.822 1.00 85.88 75 ALA A N 1
ATOM 577 C CA . ALA A 1 75 ? 16.839 2.267 -24.830 1.00 85.88 75 ALA A CA 1
ATOM 578 C C . ALA A 1 75 ? 16.094 2.393 -26.174 1.00 85.88 75 ALA A C 1
ATOM 580 O O . ALA A 1 75 ? 16.711 2.398 -27.235 1.00 85.88 75 ALA A O 1
ATOM 581 N N . ALA A 1 76 ? 14.769 2.574 -26.144 1.00 85.19 76 ALA A N 1
ATOM 582 C CA . ALA A 1 76 ? 13.975 2.790 -27.355 1.00 85.19 76 ALA A CA 1
ATOM 583 C C . ALA A 1 76 ? 14.298 4.121 -28.063 1.00 85.19 76 ALA A C 1
ATOM 585 O O . ALA A 1 76 ? 14.240 4.194 -29.291 1.00 85.19 76 ALA A O 1
ATOM 586 N N . LEU A 1 77 ? 14.630 5.176 -27.312 1.00 85.50 77 LEU A N 1
ATOM 587 C CA . LEU A 1 77 ? 15.045 6.463 -27.880 1.00 85.50 77 LEU A CA 1
ATOM 588 C C . LEU A 1 77 ? 16.434 6.377 -28.522 1.00 85.50 77 LEU A C 1
ATOM 590 O O . LEU A 1 77 ? 16.628 6.911 -29.612 1.00 85.50 77 LEU A O 1
ATOM 594 N N . GLU A 1 78 ? 17.374 5.677 -27.886 1.00 84.75 78 GLU A N 1
ATOM 595 C CA . GLU A 1 78 ? 18.712 5.434 -28.438 1.00 84.75 78 GLU A CA 1
ATOM 596 C C . GLU A 1 78 ? 18.649 4.581 -29.711 1.00 84.75 78 GLU A C 1
ATOM 598 O O . GLU A 1 78 ? 19.234 4.961 -30.725 1.00 84.75 78 GLU A O 1
ATOM 603 N N . ALA A 1 79 ? 17.849 3.509 -29.710 1.00 81.31 79 ALA A N 1
ATOM 604 C CA . ALA A 1 79 ? 17.620 2.676 -30.891 1.00 81.31 79 ALA A CA 1
ATOM 605 C C . ALA A 1 79 ? 16.999 3.471 -32.054 1.00 81.31 79 ALA A C 1
ATOM 607 O O . ALA A 1 79 ? 17.437 3.347 -33.197 1.00 81.31 79 ALA A O 1
ATOM 608 N N . LYS A 1 80 ? 16.021 4.348 -31.776 1.00 82.00 80 LYS A N 1
ATOM 609 C CA . LYS A 1 80 ? 15.458 5.255 -32.793 1.00 82.00 80 LYS A CA 1
ATOM 610 C C . LYS A 1 80 ? 16.497 6.230 -33.343 1.00 82.00 8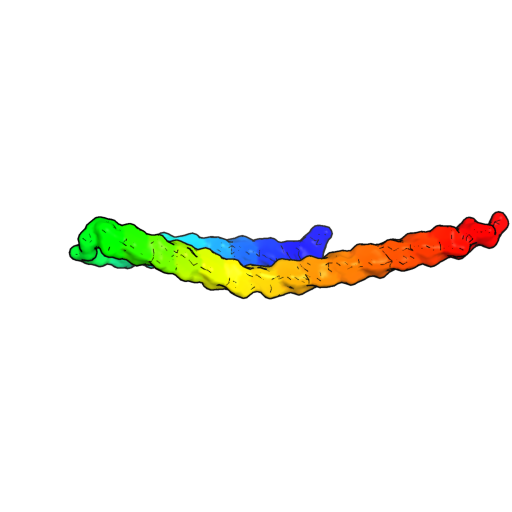0 LYS A C 1
ATOM 612 O O . LYS A 1 80 ? 16.498 6.494 -34.541 1.00 82.00 80 LYS A O 1
ATOM 617 N N . LYS A 1 81 ? 17.373 6.765 -32.489 1.00 81.69 81 LYS A N 1
ATOM 618 C CA . LYS A 1 81 ? 18.427 7.700 -32.902 1.00 81.69 81 LYS A CA 1
ATOM 619 C C . LYS A 1 81 ? 19.469 7.019 -33.794 1.00 81.69 81 LYS A C 1
ATOM 621 O O . LYS A 1 81 ? 19.897 7.618 -34.771 1.00 81.69 81 LYS A O 1
ATOM 626 N N . GLN A 1 82 ? 19.826 5.769 -33.500 1.00 79.44 82 GLN A N 1
ATOM 627 C CA . GLN A 1 82 ? 20.723 4.964 -34.336 1.00 79.44 82 GLN A CA 1
ATOM 628 C C . GLN A 1 82 ? 20.084 4.596 -35.681 1.00 79.44 82 GLN A C 1
ATOM 630 O O . GLN A 1 82 ? 20.727 4.741 -36.715 1.00 79.44 82 GLN A O 1
ATOM 635 N N . ALA A 1 83 ? 18.803 4.211 -35.691 1.00 78.25 83 ALA A N 1
ATOM 636 C CA . ALA A 1 83 ? 18.068 3.937 -36.928 1.00 78.25 83 ALA A CA 1
ATOM 637 C C . ALA A 1 83 ? 17.930 5.184 -37.824 1.00 78.25 83 ALA A C 1
ATOM 639 O O . ALA A 1 83 ? 18.024 5.079 -39.042 1.00 78.25 83 ALA A O 1
ATOM 640 N N . ALA A 1 84 ? 17.752 6.370 -37.232 1.00 75.69 84 ALA A N 1
ATOM 641 C CA . ALA A 1 84 ? 17.723 7.634 -37.969 1.00 75.69 84 ALA A CA 1
ATOM 642 C C . ALA A 1 84 ? 19.110 8.067 -38.482 1.00 75.69 84 ALA A C 1
ATOM 644 O O . ALA A 1 84 ? 19.192 8.729 -39.509 1.00 75.69 84 ALA A O 1
ATOM 645 N N . ALA A 1 85 ? 20.190 7.696 -37.787 1.00 72.06 85 ALA A N 1
ATOM 646 C CA . ALA A 1 85 ? 21.558 8.013 -38.194 1.00 72.06 85 ALA A CA 1
ATOM 647 C C . ALA A 1 85 ? 22.101 7.070 -39.287 1.00 72.06 85 ALA A C 1
ATOM 649 O O . ALA A 1 85 ? 22.895 7.507 -40.108 1.00 72.06 85 ALA A O 1
ATOM 650 N N . GLY A 1 86 ? 21.667 5.804 -39.321 1.00 63.69 86 GLY A N 1
ATOM 651 C CA . GLY A 1 86 ? 22.085 4.820 -40.332 1.00 63.69 86 GLY A CA 1
ATOM 652 C C . GLY A 1 86 ? 21.265 4.820 -41.631 1.00 63.69 86 GLY A C 1
ATOM 653 O O . GLY A 1 86 ? 21.634 4.135 -42.574 1.00 63.69 86 GLY A O 1
ATOM 654 N N . GLY A 1 87 ? 20.156 5.565 -41.697 1.00 56.41 87 GLY A N 1
ATOM 655 C CA . GLY A 1 87 ? 19.298 5.668 -42.889 1.00 56.41 87 GLY A CA 1
ATOM 656 C C . GLY A 1 87 ? 19.654 6.808 -43.854 1.00 56.41 87 GLY A C 1
ATOM 657 O O . GLY A 1 87 ? 18.864 7.099 -44.745 1.00 56.41 87 GLY A O 1
ATOM 658 N N . GLY A 1 88 ? 20.786 7.491 -43.642 1.00 51.81 88 GLY A N 1
ATOM 659 C CA . GLY A 1 88 ? 21.253 8.615 -44.467 1.00 51.81 88 GLY A CA 1
ATOM 660 C C . GLY A 1 88 ? 22.312 8.252 -45.514 1.00 51.81 88 GLY A C 1
ATOM 661 O O . GLY A 1 88 ? 22.753 9.134 -46.242 1.00 51.81 88 GLY A O 1
ATOM 662 N N . GLU A 1 89 ? 22.724 6.986 -45.588 1.00 52.12 89 GLU A N 1
ATOM 663 C CA . GLU A 1 89 ? 23.662 6.483 -46.596 1.00 52.12 89 GLU A CA 1
ATOM 664 C C . GLU A 1 89 ? 22.923 5.516 -47.528 1.00 52.12 89 GLU A C 1
ATOM 666 O O . GLU A 1 89 ? 22.916 4.301 -47.328 1.00 52.12 89 GLU A O 1
ATOM 671 N N . SER A 1 90 ? 22.212 6.055 -48.517 1.00 52.22 90 SER A N 1
ATOM 672 C CA . SER A 1 90 ? 21.701 5.324 -49.687 1.00 52.22 90 SER A CA 1
ATOM 673 C C . SER A 1 90 ? 21.551 6.282 -50.856 1.00 52.22 90 SER A C 1
ATOM 675 O O . SER A 1 90 ? 20.877 7.319 -50.662 1.00 52.22 90 SER A O 1
#

Solvent-accessible surface area (backbone atoms only — not comparable to full-atom values): 5031 Å² total; per-residue (Å²): 116,79,70,51,49,62,38,49,51,52,44,52,54,52,51,55,51,49,50,52,51,50,52,54,49,48,54,55,48,66,72,40,96,63,56,73,67,59,41,50,55,51,49,49,51,49,51,54,49,51,52,52,51,51,49,64,66,43,47,61,44,47,50,54,36,51,55,52,52,53,51,55,55,50,52,52,50,53,53,51,51,51,56,62,64,65,69,73,80,126

Radius of gyration: 23.31 Å; Cα contacts (8 Å, |Δi|>4): 32; chains: 1; bounding box: 41×18×76 Å

Foldseek 3Di:
DVLCPVLVVQLVVLVVVLVVQLVVQLVVLVPPPDDPVVSVVSSVVSNVVSVVVSCVRSVVSVVVSVVVVVVVVVVVVVVVVVVVVVVPPD

Mean predicted aligned error: 8.65 Å

Sequence (90 aa):
MRHFKLPLIATAIVFVLAIGVGVFGLIKIDRSGKSNQEKKERAELLGGGVATLVCFIIFPFWIFAAAKVGKERRAALEAKKQAAAGGGES